Protein AF-A0A9Q9CIS3-F1 (afdb_monomer_lite)

Secondary structure (DSSP, 8-state):
-HHHHHT--TT-HHHHHHHHHHHHHHGGG-TT-THHHHHHHHHHGGG-SSHHHHHHHHHHHGGGGGG-HHHHHHHHHHHHHHHH-

Structure (mmCIF, N/CA/C/O backbone):
data_AF-A0A9Q9CIS3-F1
#
_entry.id   AF-A0A9Q9CIS3-F1
#
loop_
_atom_site.group_PDB
_atom_site.id
_atom_site.type_symbol
_atom_site.label_atom_id
_atom_site.label_alt_id
_atom_site.label_comp_id
_atom_site.label_asym_id
_atom_site.label_entity_id
_atom_site.label_seq_id
_atom_site.pdbx_PDB_ins_code
_atom_site.Cartn_x
_atom_site.Cartn_y
_atom_site.Cartn_z
_atom_site.occupancy
_atom_site.B_iso_or_equiv
_a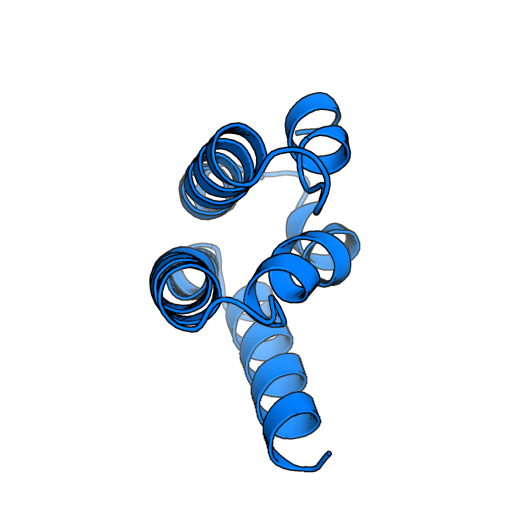tom_site.auth_seq_id
_atom_site.auth_comp_id
_atom_site.auth_asym_id
_atom_site.auth_atom_id
_atom_site.pdbx_PDB_model_num
ATOM 1 N N . MET A 1 1 ? -11.174 4.806 -6.231 1.00 79.50 1 MET A N 1
ATOM 2 C CA . MET A 1 1 ? -10.128 3.763 -6.136 1.00 79.50 1 MET A CA 1
ATOM 3 C C . MET A 1 1 ? -9.973 2.970 -7.426 1.00 79.50 1 MET A C 1
ATOM 5 O O . MET A 1 1 ? -8.847 2.845 -7.872 1.00 79.50 1 MET A O 1
ATOM 9 N N . ASN A 1 2 ? -11.060 2.513 -8.057 1.00 87.25 2 ASN A N 1
ATOM 10 C CA . ASN A 1 2 ? -11.029 1.611 -9.222 1.00 87.25 2 ASN A CA 1
ATOM 11 C C . ASN A 1 2 ? -10.052 2.028 -10.339 1.00 87.25 2 ASN A C 1
ATOM 13 O O . ASN A 1 2 ? -9.155 1.260 -10.664 1.00 87.25 2 ASN A O 1
ATOM 17 N N . GLN A 1 3 ? -10.131 3.269 -10.836 1.00 91.94 3 GLN A N 1
ATOM 18 C CA . GLN A 1 3 ? -9.211 3.733 -11.886 1.00 91.94 3 GLN A CA 1
ATOM 19 C C . GLN A 1 3 ? -7.741 3.727 -11.441 1.00 91.94 3 GLN A C 1
ATOM 21 O O . GLN A 1 3 ? -6.861 3.382 -12.219 1.00 91.94 3 GLN A O 1
ATOM 26 N N . LEU A 1 4 ? -7.463 4.075 -10.178 1.00 92.88 4 LEU A N 1
ATOM 27 C CA . LEU A 1 4 ? -6.095 4.061 -9.653 1.00 92.88 4 LEU A CA 1
ATOM 28 C C . LEU A 1 4 ? -5.546 2.636 -9.578 1.00 92.88 4 LEU A C 1
ATOM 30 O O . LEU A 1 4 ? -4.362 2.438 -9.801 1.00 92.88 4 LEU A O 1
ATOM 34 N N . ILE A 1 5 ? -6.395 1.650 -9.287 1.00 93.62 5 ILE A N 1
ATOM 35 C CA . ILE A 1 5 ? -6.002 0.240 -9.283 1.00 93.62 5 ILE A CA 1
ATOM 36 C C . ILE A 1 5 ? -5.662 -0.242 -10.695 1.00 93.62 5 ILE A C 1
ATOM 38 O O . ILE A 1 5 ? -4.662 -0.927 -10.876 1.00 93.62 5 ILE A O 1
ATOM 42 N N . GLU A 1 6 ? -6.444 0.149 -11.701 1.00 93.12 6 GLU A N 1
ATOM 43 C CA . GLU A 1 6 ? -6.147 -0.148 -13.112 1.00 93.12 6 GLU A CA 1
ATOM 44 C C . GLU A 1 6 ? -4.848 0.516 -13.594 1.00 93.12 6 GLU A C 1
ATOM 46 O O . GLU A 1 6 ? -4.145 -0.012 -14.457 1.00 93.12 6 GLU A O 1
ATOM 51 N N . ASP A 1 7 ? -4.509 1.663 -13.008 1.00 93.94 7 ASP A N 1
ATOM 52 C CA . ASP A 1 7 ? -3.311 2.430 -13.332 1.00 93.94 7 ASP A CA 1
ATOM 53 C C . ASP A 1 7 ? -2.024 1.859 -12.703 1.00 93.94 7 ASP A C 1
ATOM 55 O O . ASP A 1 7 ? -0.928 2.314 -13.046 1.00 93.94 7 ASP A O 1
ATOM 59 N N . LEU A 1 8 ? -2.120 0.843 -11.833 1.00 92.12 8 LEU A N 1
ATOM 60 C CA . LEU A 1 8 ? -0.980 0.084 -11.300 1.00 92.12 8 LEU A CA 1
ATOM 61 C C . LEU A 1 8 ? -0.448 -0.892 -12.357 1.00 92.12 8 LEU A C 1
ATOM 63 O O . LEU A 1 8 ? -0.686 -2.098 -12.322 1.00 92.12 8 LEU A O 1
ATOM 67 N N . THR A 1 9 ? 0.266 -0.356 -13.342 1.00 85.62 9 THR A N 1
ATOM 68 C CA . THR A 1 9 ? 0.779 -1.119 -14.481 1.00 85.62 9 THR A CA 1
ATOM 69 C C . THR A 1 9 ? 2.270 -0.907 -14.696 1.00 85.62 9 THR A C 1
ATOM 71 O O . THR A 1 9 ? 2.807 0.190 -14.579 1.00 85.62 9 THR A O 1
ATOM 74 N N . TRP A 1 10 ? 2.948 -1.964 -15.128 1.00 81.62 10 TRP A N 1
ATOM 75 C CA . TRP A 1 10 ? 4.370 -1.930 -15.457 1.00 81.62 10 TRP A CA 1
ATOM 76 C C . TRP A 1 10 ? 4.664 -1.267 -16.814 1.00 81.62 10 TRP A C 1
ATOM 78 O O . TRP A 1 10 ? 5.822 -1.000 -17.137 1.00 81.62 10 TRP A O 1
ATOM 88 N N . LYS A 1 11 ? 3.624 -0.977 -17.612 1.00 85.75 11 LYS A N 1
ATOM 89 C CA . LYS A 1 11 ? 3.748 -0.323 -18.926 1.00 85.75 11 LYS A CA 1
ATOM 90 C C . LYS A 1 11 ? 4.102 1.163 -18.816 1.00 85.75 11 LYS A C 1
ATOM 92 O O . LYS A 1 11 ? 4.830 1.674 -19.660 1.00 85.75 11 LYS A O 1
ATOM 97 N N . ASP A 1 12 ? 3.620 1.840 -17.774 1.00 88.56 12 ASP A N 1
ATOM 98 C CA . ASP A 1 12 ? 3.885 3.256 -17.511 1.00 88.56 12 ASP A CA 1
ATOM 99 C C . ASP A 1 12 ? 4.243 3.457 -16.036 1.00 88.56 12 ASP A C 1
ATOM 101 O O . ASP A 1 12 ? 3.386 3.583 -15.160 1.00 88.56 12 ASP A O 1
ATOM 105 N N . ASN A 1 13 ? 5.549 3.516 -15.771 1.00 85.94 13 ASN A N 1
ATOM 106 C CA . ASN A 1 13 ? 6.071 3.663 -14.416 1.00 85.94 13 ASN A CA 1
ATOM 107 C C . ASN A 1 13 ? 5.665 5.000 -13.774 1.00 85.94 13 ASN A C 1
ATOM 109 O O . ASN A 1 13 ? 5.428 5.045 -12.571 1.00 85.94 13 ASN A O 1
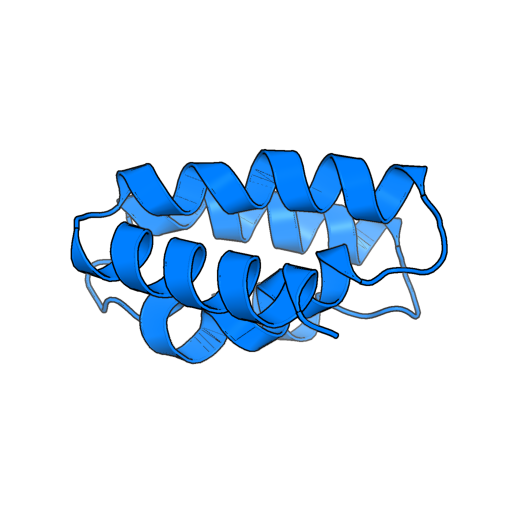ATOM 113 N N . HIS A 1 14 ? 5.562 6.094 -14.538 1.00 88.25 14 HIS A N 1
ATOM 114 C CA . HIS A 1 14 ? 5.194 7.390 -13.964 1.00 88.25 14 HIS A CA 1
ATOM 115 C C . HIS A 1 14 ? 3.736 7.396 -13.520 1.00 88.25 14 HIS A C 1
ATOM 117 O O . HIS A 1 14 ? 3.425 7.850 -12.414 1.00 88.25 14 HIS A O 1
ATOM 123 N N . LYS A 1 15 ? 2.851 6.868 -14.368 1.00 92.44 15 LYS A N 1
ATOM 124 C CA . LYS A 1 15 ? 1.432 6.728 -14.049 1.00 92.44 15 LYS A CA 1
ATOM 125 C C . LYS A 1 15 ? 1.224 5.771 -12.875 1.00 92.44 15 LYS A C 1
ATOM 127 O O . LYS A 1 15 ? 0.569 6.147 -11.905 1.00 92.44 15 LYS A O 1
ATOM 132 N N . SER A 1 16 ? 1.884 4.613 -12.899 1.00 91.12 16 SER A N 1
ATOM 133 C CA . SER A 1 16 ? 1.816 3.626 -11.817 1.00 91.12 16 SER A CA 1
ATOM 134 C C . SER A 1 16 ? 2.343 4.163 -10.489 1.00 91.12 16 SER A C 1
ATOM 136 O O . SER A 1 16 ? 1.752 3.887 -9.448 1.00 91.12 16 SER A O 1
ATOM 138 N N . PHE A 1 17 ? 3.415 4.961 -10.497 1.00 90.88 17 PHE A N 1
ATOM 139 C CA . PHE A 1 17 ? 3.926 5.582 -9.276 1.00 90.88 17 PHE A CA 1
ATOM 140 C C . PHE A 1 17 ? 2.917 6.5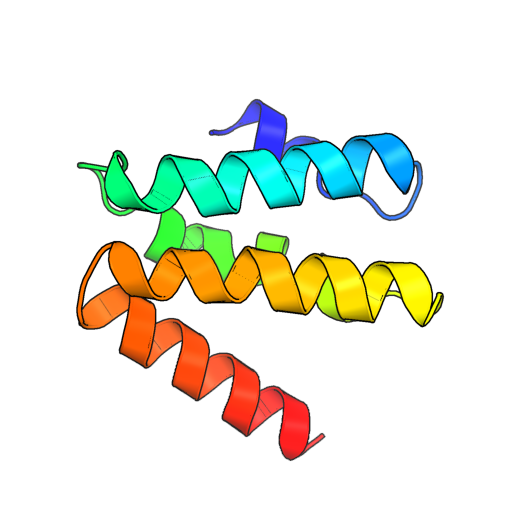54 -8.661 1.00 90.88 17 PHE A C 1
ATOM 142 O O . PHE A 1 17 ? 2.685 6.532 -7.453 1.00 90.88 17 PHE A O 1
ATOM 149 N N . ARG A 1 18 ? 2.296 7.403 -9.490 1.00 93.00 18 ARG A N 1
ATOM 150 C CA . ARG A 1 18 ? 1.273 8.355 -9.031 1.00 93.00 18 ARG A CA 1
ATOM 151 C C . ARG A 1 18 ? 0.051 7.631 -8.483 1.00 93.00 18 ARG A C 1
ATOM 153 O O . ARG A 1 18 ? -0.456 8.022 -7.435 1.00 93.00 18 ARG A O 1
ATOM 160 N N . ALA A 1 19 ? -0.385 6.569 -9.155 1.00 94.94 19 ALA A N 1
ATOM 161 C CA . ALA A 1 19 ? -1.480 5.734 -8.689 1.00 94.94 19 ALA A CA 1
ATOM 162 C C . ALA A 1 19 ? -1.171 5.114 -7.321 1.00 94.94 19 ALA A C 1
ATOM 164 O O . ALA A 1 19 ? -1.964 5.270 -6.393 1.00 94.94 19 ALA A O 1
ATOM 165 N N . ALA A 1 20 ? 0.013 4.512 -7.164 1.00 94.75 20 ALA A N 1
ATOM 166 C CA . ALA A 1 20 ? 0.456 3.945 -5.895 1.00 94.75 20 ALA A CA 1
ATOM 167 C C . ALA A 1 20 ? 0.503 5.000 -4.781 1.00 94.75 20 ALA A C 1
ATOM 169 O O . ALA A 1 20 ? -0.038 4.787 -3.701 1.00 94.75 20 ALA A O 1
ATOM 170 N N . GLN A 1 21 ? 1.073 6.175 -5.064 1.00 94.50 21 GLN A N 1
ATOM 171 C CA . GLN A 1 21 ? 1.133 7.279 -4.109 1.00 94.50 21 GLN A CA 1
ATOM 172 C C . GLN A 1 21 ? -0.261 7.754 -3.669 1.00 94.50 21 GLN A C 1
ATOM 174 O O . GLN A 1 21 ? -0.488 7.969 -2.479 1.00 94.50 21 GLN A O 1
ATOM 179 N N . LEU A 1 22 ? 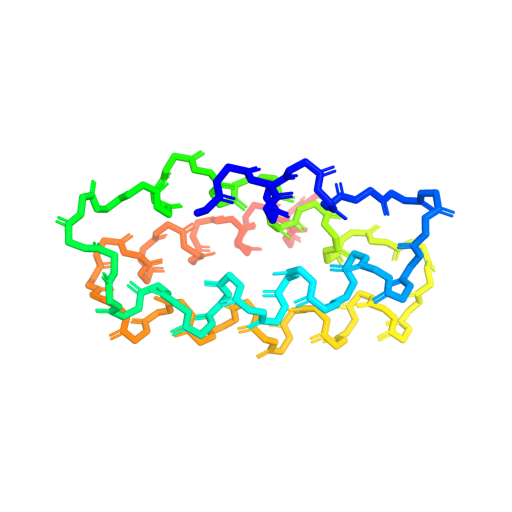-1.195 7.925 -4.609 1.00 95.44 22 LEU A N 1
ATOM 180 C CA . LEU A 1 22 ? -2.562 8.353 -4.305 1.00 95.44 22 LEU A CA 1
ATOM 181 C C . LEU A 1 22 ? -3.316 7.296 -3.497 1.00 95.44 22 LEU A C 1
ATOM 183 O O . LEU A 1 22 ? -3.966 7.640 -2.515 1.00 95.44 22 LEU A O 1
ATOM 187 N N . LEU A 1 23 ? -3.199 6.021 -3.871 1.00 95.94 23 LEU A N 1
ATOM 188 C CA . LEU A 1 23 ? -3.810 4.906 -3.147 1.00 95.94 23 LEU A CA 1
ATOM 189 C C . LEU A 1 23 ? -3.306 4.815 -1.706 1.00 95.94 23 LEU A C 1
ATOM 191 O O . LEU A 1 23 ? -4.116 4.687 -0.791 1.00 95.94 23 LEU A O 1
ATOM 195 N N . SER A 1 24 ? -1.994 4.946 -1.493 1.00 95.19 24 SER A N 1
ATOM 196 C CA . SER A 1 24 ? -1.417 4.934 -0.147 1.00 95.19 24 SER A CA 1
ATOM 197 C C . SER A 1 24 ? -1.936 6.076 0.728 1.00 95.19 24 SER A C 1
ATOM 199 O O . SER A 1 24 ? -2.239 5.854 1.897 1.00 95.19 24 SER A O 1
ATOM 201 N N . ASN A 1 25 ? -2.097 7.277 0.166 1.00 94.25 25 ASN A N 1
ATOM 202 C CA . ASN A 1 25 ? -2.647 8.423 0.895 1.00 94.25 25 ASN A CA 1
ATOM 203 C C . ASN A 1 25 ? -4.148 8.269 1.195 1.00 94.25 25 ASN A C 1
ATOM 205 O O . ASN A 1 25 ? -4.609 8.685 2.255 1.00 94.25 25 ASN A O 1
ATOM 209 N N . LEU A 1 26 ? -4.915 7.689 0.267 1.00 94.31 26 LEU A N 1
ATOM 210 C CA . LEU A 1 26 ? -6.366 7.535 0.400 1.00 94.31 26 LEU A CA 1
ATOM 211 C C . LEU A 1 26 ? -6.777 6.441 1.387 1.00 94.31 26 LEU A C 1
ATOM 213 O O . LEU A 1 26 ? -7.933 6.427 1.798 1.00 94.31 26 LEU A O 1
ATOM 217 N N . ALA A 1 27 ? -5.860 5.559 1.792 1.00 94.44 27 ALA A N 1
ATOM 218 C CA . ALA A 1 27 ? -6.159 4.453 2.698 1.00 94.44 27 ALA A CA 1
ATOM 219 C C . ALA A 1 27 ? -6.799 4.908 4.021 1.00 94.44 27 ALA A C 1
ATOM 221 O O . ALA A 1 27 ? -7.699 4.243 4.520 1.00 94.44 27 ALA A O 1
ATOM 222 N N . ILE A 1 28 ? -6.398 6.065 4.560 1.00 93.62 28 ILE A N 1
ATOM 223 C CA . ILE A 1 28 ? -6.970 6.624 5.800 1.00 93.62 28 ILE A CA 1
ATOM 224 C C . ILE A 1 28 ? -8.444 7.028 5.611 1.00 93.62 28 ILE A C 1
ATOM 226 O O . ILE A 1 28 ? -9.232 6.993 6.551 1.00 93.62 28 ILE A O 1
ATOM 230 N N . SER A 1 29 ? -8.831 7.405 4.392 1.00 93.44 29 SER A N 1
ATOM 231 C CA . SER A 1 29 ? -10.195 7.817 4.038 1.00 93.44 29 SER A CA 1
ATOM 232 C C . SER A 1 29 ? -11.030 6.678 3.434 1.00 93.44 29 SER A C 1
ATOM 234 O O . SER A 1 29 ? -12.134 6.913 2.943 1.00 93.44 29 SER A O 1
ATOM 236 N N . ASP A 1 30 ? -10.523 5.443 3.437 1.00 93.25 30 ASP A N 1
ATOM 237 C CA . ASP A 1 30 ? -11.195 4.279 2.857 1.00 93.25 30 ASP A CA 1
ATOM 238 C C . ASP A 1 30 ? -12.148 3.620 3.867 1.00 93.25 30 ASP A C 1
ATOM 240 O O . ASP A 1 30 ? -11.861 2.573 4.444 1.00 93.25 30 ASP A O 1
ATOM 244 N N . HIS A 1 31 ? -13.314 4.238 4.076 1.00 90.00 31 HIS A N 1
ATOM 245 C CA . HIS A 1 31 ? -14.344 3.748 5.007 1.00 90.00 31 HIS A CA 1
ATOM 246 C C . HIS A 1 31 ? -14.846 2.331 4.687 1.00 90.00 31 HIS A C 1
ATOM 248 O O . HIS A 1 31 ? -15.298 1.615 5.576 1.00 90.00 31 HIS A O 1
ATOM 254 N N . GLU A 1 32 ? -14.753 1.927 3.420 1.00 93.19 32 GLU A N 1
ATOM 255 C CA . GLU A 1 32 ? -15.157 0.607 2.927 1.00 93.19 32 GLU A CA 1
ATOM 256 C C . GLU A 1 32 ? -14.061 -0.457 3.112 1.00 93.19 32 GLU A C 1
ATOM 258 O O . GLU A 1 32 ? -14.277 -1.618 2.773 1.00 93.19 32 GLU A O 1
ATOM 263 N N . LYS A 1 33 ? -12.878 -0.075 3.621 1.00 93.00 33 LYS A N 1
ATOM 264 C CA . LYS A 1 33 ? -11.709 -0.948 3.822 1.00 93.00 33 LYS A CA 1
ATOM 265 C C . LYS A 1 33 ? -11.302 -1.754 2.576 1.00 93.00 33 LYS A C 1
ATOM 267 O O . LYS A 1 33 ? -10.701 -2.823 2.688 1.00 93.00 33 LYS A O 1
ATOM 272 N N . ARG A 1 34 ? -11.579 -1.243 1.375 1.00 94.75 34 ARG A N 1
ATOM 273 C CA . ARG A 1 34 ? -11.213 -1.864 0.089 1.00 94.75 34 ARG A CA 1
ATOM 274 C C . ARG A 1 34 ? -9.716 -2.104 -0.045 1.00 94.75 34 ARG A C 1
ATOM 276 O O . ARG A 1 34 ? -9.312 -3.055 -0.711 1.00 94.75 34 ARG A O 1
ATOM 283 N N . MET A 1 35 ? -8.890 -1.289 0.612 1.00 95.06 35 MET A N 1
ATOM 284 C CA . MET A 1 35 ? -7.442 -1.473 0.644 1.00 95.06 35 MET A CA 1
ATOM 285 C C . MET A 1 35 ? -7.051 -2.872 1.136 1.00 95.06 35 MET A C 1
ATOM 287 O O . MET A 1 35 ? -6.079 -3.411 0.631 1.00 95.06 35 MET A O 1
ATOM 291 N N . LEU A 1 36 ? -7.824 -3.504 2.029 1.00 95.19 36 LEU A N 1
ATOM 292 C CA . LEU A 1 36 ? -7.543 -4.869 2.497 1.00 95.19 36 LEU A CA 1
ATOM 293 C C . LEU A 1 36 ? -7.574 -5.915 1.374 1.00 95.19 36 LEU A C 1
ATOM 295 O O . LEU A 1 36 ? -6.869 -6.918 1.433 1.00 95.19 36 LEU A O 1
ATOM 299 N N . VAL A 1 37 ? -8.390 -5.676 0.347 1.00 94.44 37 VAL A N 1
ATOM 300 C CA . VAL A 1 37 ? -8.566 -6.585 -0.792 1.00 94.44 37 VAL A CA 1
ATOM 301 C C . VAL A 1 37 ? -7.627 -6.208 -1.935 1.00 94.44 37 VAL A C 1
ATOM 303 O O . VAL A 1 37 ? -7.021 -7.068 -2.570 1.00 94.44 37 VAL A O 1
ATOM 306 N N . ASP A 1 38 ? -7.487 -4.911 -2.201 1.00 94.19 38 ASP A N 1
ATOM 307 C CA . ASP A 1 38 ? -6.728 -4.412 -3.347 1.00 94.19 38 ASP A CA 1
ATOM 308 C C . ASP A 1 38 ? -5.221 -4.252 -3.078 1.00 94.19 38 ASP A C 1
ATOM 310 O O . ASP A 1 38 ? -4.452 -4.023 -4.018 1.00 94.19 38 ASP A O 1
ATOM 314 N N . PHE A 1 39 ? -4.767 -4.407 -1.829 1.00 94.38 39 PHE A N 1
ATOM 315 C CA . PHE A 1 39 ? -3.369 -4.196 -1.448 1.00 94.38 39 PHE A CA 1
ATOM 316 C C . PHE A 1 39 ? -2.376 -5.021 -2.262 1.00 94.38 39 PHE A C 1
ATOM 318 O O . PHE A 1 39 ? -1.318 -4.509 -2.618 1.00 94.38 39 PHE A O 1
ATOM 325 N N . ALA A 1 40 ? -2.707 -6.268 -2.606 1.00 92.94 40 ALA A N 1
ATOM 326 C CA . ALA A 1 40 ? -1.810 -7.126 -3.376 1.00 92.94 40 ALA A CA 1
ATOM 327 C C . ALA A 1 40 ? -1.4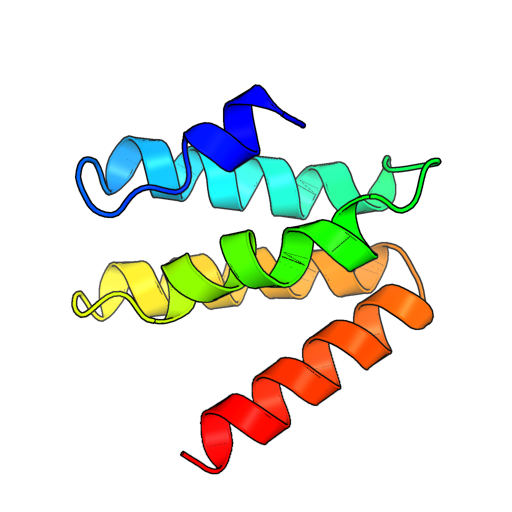17 -6.490 -4.725 1.00 92.94 40 ALA A C 1
ATOM 329 O O . ALA A 1 40 ? -0.257 -6.558 -5.129 1.00 92.94 40 ALA A O 1
ATOM 330 N N . LYS A 1 41 ? -2.357 -5.796 -5.386 1.00 93.19 41 LYS A N 1
ATOM 331 C CA . LYS A 1 41 ? -2.099 -5.074 -6.643 1.00 93.19 41 LYS A CA 1
ATOM 332 C C . LYS A 1 41 ? -1.198 -3.863 -6.412 1.00 93.19 41 LYS A C 1
ATOM 334 O O . LYS A 1 41 ? -0.304 -3.593 -7.207 1.00 93.19 41 LYS A O 1
ATOM 339 N N . LEU A 1 42 ? -1.416 -3.144 -5.311 1.00 93.88 42 LEU A N 1
ATOM 340 C CA . LEU A 1 42 ? -0.575 -2.015 -4.912 1.00 93.88 42 LEU A CA 1
ATOM 341 C C . LEU A 1 42 ? 0.859 -2.470 -4.592 1.00 93.88 42 LEU A C 1
ATOM 343 O O . LEU A 1 42 ? 1.821 -1.835 -5.024 1.00 93.88 42 LEU A O 1
ATOM 347 N N . TYR A 1 43 ? 1.002 -3.585 -3.874 1.00 92.94 43 TYR A N 1
ATOM 348 C CA . TYR A 1 43 ? 2.287 -4.152 -3.477 1.00 92.94 43 TYR A CA 1
ATOM 349 C C . TYR A 1 43 ? 3.097 -4.697 -4.657 1.00 92.94 43 TYR A C 1
ATOM 351 O O . TYR A 1 43 ? 4.324 -4.630 -4.631 1.00 92.94 43 TYR A O 1
ATOM 359 N N . ASP A 1 44 ? 2.447 -5.163 -5.725 1.00 91.12 44 ASP A N 1
ATOM 360 C CA . ASP A 1 44 ? 3.133 -5.638 -6.932 1.00 91.12 44 ASP A CA 1
ATOM 361 C C . ASP A 1 44 ? 4.053 -4.573 -7.559 1.00 91.12 44 ASP A C 1
ATOM 363 O O . ASP A 1 44 ? 5.156 -4.876 -8.013 1.00 91.12 44 ASP A O 1
ATOM 367 N N . VAL A 1 45 ? 3.684 -3.291 -7.470 1.00 89.06 45 VAL A N 1
ATOM 368 C CA . VAL A 1 45 ? 4.525 -2.182 -7.958 1.00 89.06 45 VAL A CA 1
ATOM 369 C C . VAL A 1 45 ? 5.835 -2.061 -7.163 1.00 89.06 45 VAL A C 1
ATOM 371 O O . VAL A 1 45 ? 6.851 -1.610 -7.699 1.00 89.06 45 VAL A O 1
ATOM 374 N N . ALA A 1 46 ? 5.867 -2.513 -5.905 1.00 87.31 46 ALA A N 1
ATOM 375 C CA . ALA A 1 46 ? 7.095 -2.577 -5.111 1.00 87.31 46 ALA A CA 1
ATOM 376 C C . ALA A 1 46 ? 8.043 -3.709 -5.548 1.00 87.31 46 ALA A C 1
ATOM 378 O O . ALA A 1 46 ? 9.203 -3.705 -5.144 1.00 87.31 46 ALA A O 1
ATOM 379 N N . LYS A 1 47 ? 7.592 -4.631 -6.409 1.00 86.62 47 LYS A N 1
ATOM 380 C CA . LYS A 1 47 ? 8.407 -5.705 -7.002 1.00 86.62 47 LYS A CA 1
ATOM 381 C C . LYS A 1 47 ? 9.027 -5.311 -8.350 1.00 86.62 47 LYS A C 1
ATOM 383 O O . LYS A 1 47 ? 9.611 -6.147 -9.034 1.00 86.62 47 LYS A O 1
ATOM 388 N N . ASN A 1 48 ? 8.904 -4.044 -8.750 1.00 83.88 48 ASN A N 1
ATOM 389 C CA . ASN A 1 48 ? 9.405 -3.550 -10.031 1.00 83.88 48 ASN A CA 1
ATOM 390 C C . ASN A 1 48 ? 10.936 -3.752 -10.174 1.00 83.88 48 ASN A C 1
ATOM 392 O O . ASN A 1 48 ? 11.680 -3.434 -9.246 1.00 83.88 48 ASN A O 1
ATOM 396 N N . PRO A 1 49 ? 11.448 -4.189 -11.343 1.00 82.06 49 PRO A N 1
ATOM 397 C CA . PRO A 1 49 ? 12.868 -4.455 -11.578 1.00 82.06 49 PRO A CA 1
ATOM 398 C C . PRO A 1 49 ? 13.717 -3.186 -11.507 1.00 82.06 49 PRO A C 1
ATOM 400 O O . PRO A 1 49 ? 14.926 -3.251 -11.292 1.00 82.06 49 PRO A O 1
ATOM 403 N N . LYS A 1 50 ? 13.109 -2.005 -11.680 1.00 86.56 50 LYS A N 1
ATOM 404 C CA . LYS A 1 50 ? 13.794 -0.734 -11.460 1.00 86.56 50 LYS A CA 1
ATOM 405 C C . LYS A 1 50 ? 13.853 -0.454 -9.962 1.00 86.56 50 LYS A C 1
ATOM 407 O O . LYS A 1 50 ? 12.869 -0.015 -9.370 1.00 86.56 50 LYS A O 1
ATOM 412 N N . PHE A 1 51 ? 15.043 -0.592 -9.379 1.00 84.56 51 PHE A N 1
ATOM 413 C CA . PHE A 1 51 ? 15.303 -0.351 -7.953 1.00 84.56 51 PHE A CA 1
ATOM 414 C C . PHE A 1 51 ? 14.696 0.958 -7.415 1.00 84.56 51 PHE A C 1
ATOM 416 O O . PHE A 1 51 ? 14.076 0.975 -6.354 1.00 84.56 51 PHE A O 1
ATOM 423 N N . VAL A 1 52 ? 14.825 2.057 -8.169 1.00 86.81 52 VAL A N 1
ATOM 424 C CA . VAL A 1 52 ? 14.282 3.373 -7.786 1.00 86.81 52 VAL A CA 1
ATOM 425 C C . VAL A 1 52 ? 12.757 3.328 -7.632 1.00 86.81 52 VAL A C 1
ATOM 427 O O . VAL A 1 52 ? 12.215 3.861 -6.665 1.00 86.81 52 VAL A O 1
ATOM 430 N N . MET A 1 53 ? 12.065 2.643 -8.543 1.00 85.69 53 MET A N 1
ATOM 431 C CA . MET A 1 53 ? 10.610 2.490 -8.517 1.00 85.69 53 MET A CA 1
ATOM 432 C C . MET A 1 53 ? 10.153 1.601 -7.365 1.00 85.69 53 MET A C 1
ATOM 434 O O . MET A 1 53 ? 9.242 1.984 -6.629 1.00 85.69 53 MET A O 1
ATOM 438 N N . ALA A 1 54 ? 10.815 0.458 -7.177 1.00 87.00 54 ALA A N 1
ATOM 439 C CA . ALA A 1 54 ? 10.542 -0.454 -6.072 1.00 87.00 54 ALA A CA 1
ATOM 440 C C . ALA A 1 54 ? 10.679 0.262 -4.720 1.00 87.00 54 ALA A C 1
ATOM 442 O O . ALA A 1 54 ? 9.741 0.286 -3.921 1.00 87.00 54 ALA A O 1
ATOM 443 N N . ARG A 1 55 ? 11.809 0.953 -4.504 1.00 89.19 55 ARG A N 1
ATOM 444 C CA . ARG A 1 55 ? 12.087 1.690 -3.264 1.00 89.19 55 ARG A CA 1
ATOM 445 C C . ARG A 1 55 ? 11.050 2.775 -2.987 1.00 89.19 55 ARG A C 1
ATOM 447 O O . ARG A 1 55 ? 10.545 2.858 -1.869 1.00 89.19 55 ARG A O 1
ATOM 454 N N . HIS A 1 56 ? 10.746 3.628 -3.966 1.00 87.62 56 HIS A N 1
ATOM 455 C CA . HIS A 1 56 ? 9.793 4.716 -3.748 1.00 87.62 56 HIS A CA 1
ATOM 456 C C . HIS A 1 56 ? 8.369 4.208 -3.523 1.00 87.62 56 HIS A C 1
ATOM 458 O O . HIS A 1 56 ? 7.655 4.776 -2.698 1.00 87.62 56 HIS A O 1
ATOM 464 N N . SER A 1 57 ? 7.969 3.134 -4.206 1.00 89.38 57 SER A N 1
ATOM 465 C CA . SER A 1 57 ? 6.655 2.520 -4.005 1.00 89.38 57 SER A CA 1
ATOM 466 C C . SER A 1 57 ? 6.546 1.939 -2.599 1.00 89.38 57 SER A C 1
ATOM 468 O O . SER A 1 57 ? 5.607 2.270 -1.884 1.00 89.38 57 SER A O 1
ATOM 470 N N . LEU A 1 58 ? 7.558 1.193 -2.141 1.00 90.56 58 LEU A N 1
ATOM 471 C CA . LEU A 1 58 ? 7.591 0.630 -0.789 1.00 90.56 58 LEU A CA 1
ATOM 472 C C . LEU A 1 58 ? 7.467 1.707 0.304 1.00 90.56 58 LEU A C 1
ATOM 474 O O . LEU A 1 58 ? 6.682 1.556 1.239 1.00 90.56 58 LEU A O 1
ATOM 478 N N . GLN A 1 59 ? 8.187 2.827 0.161 1.00 91.06 59 GLN A N 1
ATOM 479 C CA . GLN A 1 59 ? 8.107 3.955 1.100 1.00 91.06 59 GLN A CA 1
ATOM 480 C C . GLN A 1 59 ? 6.703 4.567 1.184 1.00 91.06 59 GLN A C 1
ATOM 482 O O . GLN A 1 59 ? 6.292 5.006 2.256 1.00 91.06 59 GLN A O 1
ATOM 487 N N . ARG A 1 60 ? 5.971 4.621 0.064 1.00 93.38 60 ARG A N 1
ATOM 488 C CA . ARG A 1 60 ? 4.593 5.134 0.033 1.00 93.38 60 ARG A CA 1
ATOM 489 C C . ARG A 1 60 ? 3.610 4.128 0.601 1.00 93.38 60 ARG A C 1
ATOM 491 O O . ARG A 1 60 ? 2.802 4.500 1.441 1.00 93.38 60 ARG A O 1
ATOM 498 N N . ILE A 1 61 ? 3.743 2.862 0.220 1.00 93.81 61 ILE A N 1
ATOM 499 C CA . ILE A 1 61 ? 2.882 1.765 0.669 1.00 93.81 61 ILE A CA 1
ATOM 500 C C . ILE A 1 61 ? 2.833 1.674 2.194 1.00 93.81 61 ILE A C 1
ATOM 502 O O . ILE A 1 61 ? 1.759 1.449 2.745 1.00 93.81 61 ILE A O 1
ATOM 506 N N . TRP A 1 62 ? 3.946 1.944 2.884 1.00 92.38 62 TRP A N 1
ATOM 507 C CA . TRP A 1 62 ? 3.973 1.987 4.348 1.00 92.38 62 TRP A CA 1
ATOM 508 C C . TRP A 1 62 ? 2.932 2.940 4.959 1.00 92.38 62 TRP A C 1
ATOM 510 O O . TRP A 1 62 ? 2.449 2.683 6.051 1.00 92.38 62 TRP A O 1
ATOM 520 N N . GLN A 1 63 ? 2.516 4.007 4.270 1.00 93.31 63 GLN A N 1
ATOM 521 C CA . GLN A 1 63 ? 1.510 4.944 4.791 1.00 93.31 63 GLN A CA 1
ATOM 522 C C . GLN A 1 63 ? 0.131 4.3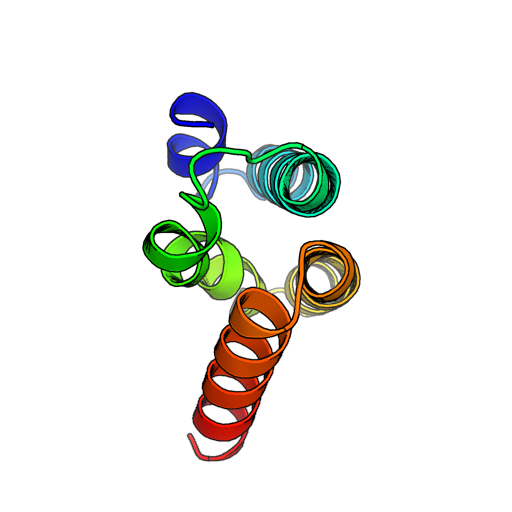02 5.006 1.00 93.31 63 GLN A C 1
ATOM 524 O O . GLN A 1 63 ? -0.637 4.788 5.831 1.00 93.31 63 GLN A O 1
ATOM 529 N N . VAL A 1 64 ? -0.167 3.184 4.337 1.00 95.44 64 VAL A N 1
ATOM 530 C CA . VAL A 1 64 ? -1.426 2.440 4.503 1.00 95.44 64 VAL A CA 1
ATOM 531 C C . VAL A 1 64 ? -1.583 1.895 5.932 1.00 95.44 64 VAL A C 1
ATOM 533 O O . VAL A 1 64 ? -2.712 1.752 6.393 1.00 95.44 64 VAL A O 1
ATOM 536 N N . VAL A 1 65 ? -0.492 1.687 6.687 1.00 94.94 65 VAL A N 1
ATOM 537 C CA . VAL A 1 65 ? -0.576 1.271 8.106 1.00 94.94 65 VAL A CA 1
ATOM 538 C C . VAL A 1 65 ? -1.290 2.298 8.988 1.00 94.94 65 VAL A C 1
ATOM 540 O O . VAL A 1 65 ? -1.784 1.953 10.056 1.00 94.94 65 VAL A O 1
ATOM 543 N N . LEU A 1 66 ? -1.352 3.563 8.560 1.00 94.69 66 LEU A N 1
ATOM 544 C CA . LEU A 1 66 ? -2.031 4.628 9.298 1.00 94.69 66 LEU A CA 1
ATOM 545 C C . LEU A 1 66 ? -3.561 4.503 9.239 1.00 94.69 66 LEU A C 1
ATOM 547 O O . LEU A 1 66 ? -4.247 5.189 9.990 1.00 94.69 66 LEU A O 1
ATOM 551 N N . ALA A 1 67 ? -4.096 3.652 8.358 1.00 94.94 67 ALA A N 1
ATOM 552 C CA . ALA A 1 67 ? -5.531 3.429 8.220 1.00 94.94 67 ALA A CA 1
ATOM 553 C C . ALA A 1 67 ? -6.123 2.523 9.317 1.00 94.94 67 ALA A C 1
ATOM 555 O O . ALA A 1 67 ? -7.337 2.535 9.512 1.00 94.94 67 ALA A O 1
ATOM 556 N N . GLY A 1 68 ? -5.294 1.765 10.046 1.00 95.62 68 GLY A N 1
ATOM 557 C CA . GLY A 1 68 ? -5.758 0.901 11.130 1.00 95.62 68 GLY A CA 1
ATOM 558 C C . GLY A 1 68 ? -4.906 -0.348 11.348 1.00 95.62 68 GLY A C 1
ATOM 559 O O . GLY A 1 68 ? -3.950 -0.625 10.622 1.00 95.62 68 GLY A O 1
ATOM 560 N N . GLU A 1 69 ? -5.269 -1.111 12.381 1.00 96.44 69 GLU A N 1
ATOM 561 C CA . GLU A 1 69 ? -4.560 -2.329 12.789 1.00 96.44 69 GLU A CA 1
ATOM 562 C C . GLU A 1 69 ? -4.654 -3.441 11.733 1.00 96.44 69 GLU A C 1
ATOM 564 O O . GLU A 1 69 ? -3.636 -4.027 11.376 1.00 96.44 69 GLU A O 1
ATOM 569 N N . GLU A 1 70 ? -5.825 -3.639 11.120 1.00 96.50 70 GLU A N 1
ATOM 570 C CA . GLU A 1 70 ? -6.012 -4.624 10.040 1.00 96.50 70 GLU A CA 1
ATOM 571 C C . GLU A 1 70 ? -5.086 -4.350 8.840 1.00 96.50 70 GLU A C 1
ATOM 573 O O . GLU A 1 70 ? -4.502 -5.268 8.262 1.00 96.50 70 GLU A O 1
ATOM 578 N N . GLN A 1 71 ? -4.907 -3.076 8.470 1.00 96.62 71 GLN A N 1
ATOM 579 C CA . GLN A 1 71 ? -4.020 -2.677 7.378 1.00 96.62 71 GLN A CA 1
ATOM 580 C C . GLN A 1 71 ? -2.549 -2.875 7.738 1.00 96.62 71 GLN A C 1
ATOM 582 O O . GLN A 1 71 ? -1.754 -3.281 6.887 1.00 96.62 71 GLN A O 1
ATOM 587 N N . LYS A 1 72 ? -2.183 -2.605 8.994 1.00 96.00 72 LYS A N 1
ATOM 588 C CA . LYS A 1 72 ? -0.841 -2.881 9.505 1.00 96.00 72 LYS A CA 1
ATOM 589 C C . LYS A 1 72 ? -0.530 -4.375 9.429 1.00 96.00 72 LYS A C 1
ATOM 591 O O . LYS A 1 72 ? 0.509 -4.731 8.876 1.00 96.00 72 LYS A O 1
ATOM 596 N N . ASP A 1 73 ? -1.419 -5.231 9.919 1.00 96.88 73 ASP A N 1
ATOM 597 C CA . ASP A 1 73 ? -1.217 -6.683 9.917 1.00 96.88 73 ASP A CA 1
ATOM 598 C C . ASP A 1 73 ? -1.097 -7.233 8.492 1.00 96.88 73 ASP A C 1
ATOM 600 O O . ASP A 1 73 ? -0.166 -7.979 8.181 1.00 96.88 73 ASP A O 1
ATOM 604 N N . MET A 1 74 ? -1.970 -6.787 7.585 1.00 95.88 74 MET A N 1
ATOM 605 C CA . MET A 1 74 ? -1.903 -7.130 6.164 1.00 95.88 74 MET A CA 1
ATOM 606 C C . MET A 1 74 ? -0.552 -6.757 5.532 1.00 95.88 74 MET A C 1
ATOM 608 O O . MET A 1 74 ? 0.025 -7.568 4.799 1.00 95.88 74 MET A O 1
ATOM 612 N N . ILE A 1 75 ? -0.042 -5.548 5.803 1.00 94.00 75 ILE A N 1
ATOM 613 C CA . ILE A 1 75 ? 1.260 -5.098 5.293 1.00 94.00 75 ILE A CA 1
ATOM 614 C C . ILE A 1 75 ? 2.383 -5.957 5.853 1.00 94.00 75 ILE A C 1
ATOM 616 O O . ILE A 1 75 ? 3.238 -6.414 5.096 1.00 94.00 75 ILE A O 1
ATOM 620 N N . MET A 1 76 ? 2.394 -6.173 7.168 1.00 94.06 76 MET A N 1
ATOM 621 C CA . MET A 1 76 ? 3.439 -6.953 7.822 1.00 94.06 76 MET A CA 1
ATOM 622 C C . MET A 1 76 ? 3.497 -8.372 7.260 1.00 94.06 76 MET A C 1
ATOM 624 O O . MET A 1 76 ? 4.589 -8.848 6.953 1.00 94.06 76 MET A O 1
ATOM 628 N N . ASN A 1 77 ? 2.343 -9.003 7.035 1.00 93.69 77 ASN A N 1
ATOM 629 C CA . ASN A 1 77 ? 2.268 -10.323 6.414 1.00 93.69 77 ASN A CA 1
ATOM 630 C C . ASN A 1 77 ? 2.882 -10.325 5.004 1.00 93.69 77 ASN A C 1
ATOM 632 O O . ASN A 1 77 ? 3.775 -11.128 4.740 1.00 93.69 77 ASN A O 1
ATOM 636 N N . HIS A 1 78 ? 2.512 -9.372 4.140 1.00 91.50 78 HIS A N 1
ATOM 637 C CA . HIS A 1 78 ? 3.087 -9.266 2.790 1.00 91.50 78 HIS A CA 1
ATOM 638 C C . HIS A 1 78 ? 4.600 -9.016 2.798 1.00 91.50 78 HIS A C 1
ATOM 640 O O . HIS A 1 78 ? 5.323 -9.574 1.975 1.00 91.50 78 HIS A O 1
ATOM 646 N N . LEU A 1 79 ? 5.095 -8.176 3.713 1.00 88.75 79 LEU A N 1
ATOM 647 C CA . LEU A 1 79 ? 6.529 -7.914 3.839 1.00 88.75 79 LEU A CA 1
ATOM 648 C C . LEU A 1 79 ? 7.279 -9.166 4.296 1.00 88.75 79 LEU A C 1
ATOM 650 O O . LEU A 1 79 ? 8.303 -9.502 3.709 1.00 88.75 79 LEU A O 1
ATOM 654 N N . ILE A 1 80 ? 6.769 -9.868 5.310 1.00 91.50 80 ILE A N 1
ATOM 655 C CA . ILE A 1 80 ? 7.369 -11.111 5.812 1.00 91.50 80 ILE A CA 1
ATOM 656 C C . ILE A 1 80 ? 7.412 -12.171 4.709 1.00 91.50 80 ILE A C 1
ATOM 658 O O . ILE A 1 80 ? 8.430 -12.843 4.556 1.00 91.50 80 ILE A O 1
ATOM 662 N N . GLU A 1 81 ? 6.333 -12.324 3.944 1.00 89.00 81 GLU A N 1
ATOM 663 C CA . GLU A 1 81 ? 6.282 -13.242 2.805 1.00 89.00 81 GLU A CA 1
ATOM 664 C C . GLU A 1 81 ? 7.282 -12.847 1.715 1.00 89.00 81 GLU A C 1
ATOM 666 O O . GLU A 1 81 ? 8.050 -13.693 1.260 1.00 89.00 81 GLU A O 1
ATOM 671 N N . GLY A 1 82 ? 7.342 -11.562 1.353 1.00 81.62 82 GLY A N 1
ATOM 672 C CA . GLY A 1 82 ? 8.276 -11.052 0.349 1.00 81.62 82 GLY A CA 1
ATOM 673 C C . GLY A 1 82 ? 9.751 -11.164 0.747 1.00 81.62 82 GLY A C 1
ATOM 674 O O . GLY A 1 82 ? 10.598 -11.311 -0.123 1.00 81.62 82 GLY A O 1
ATOM 675 N N . PHE A 1 83 ? 10.076 -11.131 2.044 1.00 79.62 83 PHE A N 1
ATOM 676 C CA . PHE A 1 83 ? 11.440 -11.364 2.537 1.00 79.62 83 PHE A CA 1
ATOM 677 C C . PHE A 1 83 ? 11.856 -12.842 2.526 1.00 79.62 83 PHE A C 1
ATOM 679 O O . PHE A 1 83 ? 13.051 -13.130 2.575 1.00 79.62 83 PHE A O 1
ATOM 686 N N . LYS A 1 84 ? 10.897 -13.775 2.530 1.00 79.75 84 LYS A N 1
ATOM 687 C CA . LYS A 1 84 ? 11.162 -15.222 2.557 1.00 79.75 84 LYS A CA 1
ATOM 688 C C . LYS A 1 84 ? 11.330 -15.842 1.164 1.00 79.75 84 LYS A C 1
ATOM 690 O O . LYS A 1 84 ? 11.774 -16.987 1.101 1.00 79.75 84 LYS A O 1
ATOM 695 N N . SER A 1 85 ? 10.947 -15.141 0.092 1.00 60.94 85 SER A N 1
ATOM 696 C CA . SER A 1 85 ? 11.100 -15.582 -1.308 1.00 60.94 85 SER A CA 1
ATOM 697 C C . SER A 1 85 ? 12.423 -15.134 -1.909 1.00 60.94 85 SER A C 1
ATOM 699 O O . SER A 1 85 ? 13.037 -15.944 -2.632 1.00 60.94 85 SER A O 1
#

Foldseek 3Di:
DVVLLVQCDPVDLVSNLVSLLVVLVCLLVPPVNCCLVSVVSLQVQLVHPPPVRVVSSVVSNVSNPVNDDSSVVSVVVVVVVVVVD

Organism: NCBI:txid2735723

pLDDT: mean 90.92, std 5.42, range [60.94, 96.88]

Radius of gyration: 11.87 Å; chains: 1; bounding box: 30×24×32 Å

Sequence (85 aa):
MNQLIEDLTWKDNHKSFRAAQLLSNLAISDHEKRMLVDFAKLYDVAKNPKFVMARHSLQRIWQVVLAGEEQKDMIMNHLIEGFKS